Protein AF-A0A9P5XTU1-F1 (afdb_monomer)

Organism: NCBI:txid64659

Secondary structure (DSSP, 8-state):
-----S---S-TT-EEEEEEE-HHHHHHHHHHHSPPPTT---HHHHHHHHHHHHHHHHHHHHHHHHHH-TT--EEEEEE-SSSS-SEEEEEE----SS---S--THHHHHHHHHHHHTT--SPPEEEE--

Mean predicted aligned error: 9.1 Å

Solvent-accessible surface area (backbone atoms only — not comparable to full-atom values): 7841 Å² total; per-residue (Å²): 140,83,87,84,77,90,73,83,74,94,60,86,63,46,70,35,44,25,36,51,42,41,67,71,32,48,52,57,36,20,46,71,76,52,59,76,63,88,83,64,73,53,70,66,62,48,51,51,52,53,51,53,26,51,52,54,48,50,53,51,55,50,49,53,45,42,72,68,33,71,93,56,73,65,71,44,80,45,69,44,90,85,64,93,33,61,32,27,46,30,54,44,53,83,90,58,96,75,82,83,63,68,73,57,71,70,49,35,51,51,50,50,52,49,39,36,73,58,49,38,74,51,75,64,45,80,44,69,52,129

Radius of gyration: 15.74 Å; Cα contacts (8 Å, |Δi|>4): 153; chains: 1; bounding box: 44×23×43 Å

Sequence (130 aa):
MEITYRQASRTRGSLVYAFPLHEDSLARCGERLHPIPPDLTDPEDLQEARSFQAELIFDRVIDICHEIWPDRPDIQIGLDTNGKHHLLLALIASTKRNDRIIPQGKTLENLINAMVAEGFEQKPRWFTLA

Foldseek 3Di:
DDDDDPDPDDDPWQKFWWQFDAPVLLQLLLCVQPNDPPPPDDPVVVVVSSVVSNVVVVVVLVVQLCVLPVPDDPWDKDADPPDNGGIITTRDDDRDPPDDDDDDDPSQVSSQVVCVVSVSNGRIDIDIDD

Nearest PDB structures (foldseek):
  6rbg-assembly1_A  TM=2.793E-01  e=2.824E+00  Escherichia coli K-12
  3b8p-assembly6_E  TM=2.501E-01  e=2.354E+00  Salmonella enterica subsp. enterica serovar Typhimurium str. LT2
  4zm5-assembly1_B  TM=2.694E-01  e=2.824E+0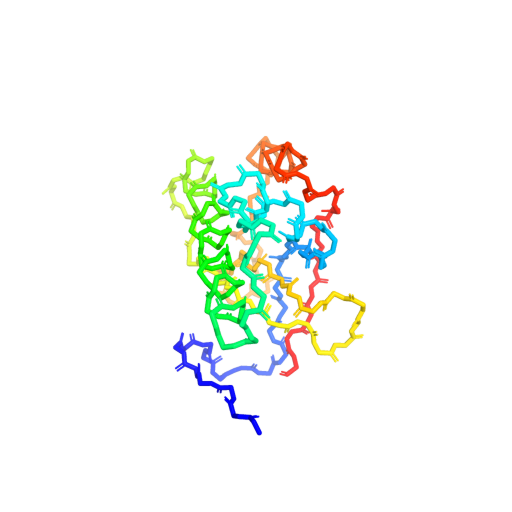0  Shigella flexneri
  5nbz-assembly1_L  TM=3.098E-01  e=9.520E+00  Staphylococcus aureus

pLDDT: mean 74.49, std 18.14, range [23.03, 95.56]

Structure (mmCIF, N/CA/C/O backbone):
data_AF-A0A9P5XTU1-F1
#
_entry.id   AF-A0A9P5XTU1-F1
#
loop_
_atom_site.group_PDB
_atom_site.id
_atom_site.type_symbol
_atom_site.label_atom_id
_atom_site.label_alt_id
_atom_site.label_comp_id
_atom_site.label_asym_id
_atom_site.label_entity_id
_atom_site.label_seq_id
_atom_site.pdbx_PDB_ins_code
_atom_site.Cartn_x
_atom_site.Cartn_y
_atom_site.Cartn_z
_atom_site.occupancy
_atom_site.B_iso_or_equiv
_atom_site.auth_seq_id
_atom_site.auth_comp_id
_atom_site.auth_asym_id
_atom_site.auth_atom_id
_atom_site.pdbx_PDB_model_num
ATOM 1 N N . MET A 1 1 ? -12.319 -5.058 -20.089 1.00 26.47 1 MET A N 1
ATOM 2 C CA . MET A 1 1 ? -11.287 -5.470 -19.122 1.00 26.47 1 MET A CA 1
ATOM 3 C C . MET A 1 1 ? -12.008 -5.744 -17.820 1.00 26.47 1 MET A C 1
ATOM 5 O O . MET A 1 1 ? -12.704 -4.866 -17.328 1.00 26.47 1 MET A O 1
ATOM 9 N N . GLU A 1 2 ? -11.997 -7.003 -17.408 1.00 23.03 2 GLU A N 1
ATOM 10 C CA . GLU A 1 2 ? -12.902 -7.605 -16.429 1.00 23.03 2 GLU A CA 1
ATOM 11 C C . GLU A 1 2 ? -12.156 -7.728 -15.093 1.00 23.03 2 GLU A C 1
ATOM 13 O O . GLU A 1 2 ? -11.038 -8.236 -15.064 1.00 23.03 2 GLU A O 1
ATOM 18 N N . ILE A 1 3 ? -12.725 -7.198 -14.007 1.00 28.23 3 ILE A N 1
ATOM 19 C CA . ILE A 1 3 ? -12.132 -7.273 -12.665 1.00 28.23 3 ILE A CA 1
ATOM 20 C C . ILE A 1 3 ? -12.582 -8.595 -12.037 1.00 28.23 3 ILE A C 1
ATOM 22 O O . ILE A 1 3 ? -13.760 -8.771 -11.721 1.00 28.23 3 ILE A O 1
ATOM 26 N N . THR A 1 4 ? -11.654 -9.535 -11.863 1.00 29.28 4 THR A N 1
ATOM 27 C CA . THR A 1 4 ? -11.958 -10.858 -11.307 1.00 29.28 4 THR A CA 1
ATOM 28 C C . THR A 1 4 ? -11.938 -10.816 -9.780 1.00 29.28 4 THR A C 1
ATOM 30 O O . THR A 1 4 ? -10.906 -10.598 -9.152 1.00 29.28 4 THR A O 1
ATOM 33 N N . TYR A 1 5 ? -13.103 -11.042 -9.174 1.00 36.56 5 TYR A N 1
ATOM 34 C CA . TYR A 1 5 ? -13.311 -11.052 -7.727 1.00 36.56 5 TYR A CA 1
ATOM 35 C C . TYR A 1 5 ? -12.737 -12.320 -7.071 1.00 36.56 5 TYR A C 1
ATOM 37 O O . TYR A 1 5 ? -13.194 -13.426 -7.360 1.00 36.56 5 TYR A O 1
ATOM 45 N N . ARG A 1 6 ? -11.890 -12.169 -6.046 1.00 35.47 6 ARG A N 1
ATOM 46 C CA . ARG A 1 6 ? -11.886 -13.091 -4.894 1.00 35.47 6 ARG A CA 1
ATOM 47 C C . ARG A 1 6 ? -12.564 -12.401 -3.702 1.00 35.47 6 ARG A C 1
ATOM 49 O O . ARG A 1 6 ? -11.931 -11.899 -2.791 1.00 35.47 6 ARG A O 1
ATOM 56 N N . GLN A 1 7 ? -13.897 -12.361 -3.806 1.00 36.78 7 GLN A N 1
ATOM 57 C CA . GLN A 1 7 ? -14.914 -12.068 -2.781 1.00 36.78 7 GLN A CA 1
ATOM 58 C C . GLN A 1 7 ? -14.802 -10.766 -1.956 1.00 36.78 7 GLN A C 1
ATOM 60 O O . GLN A 1 7 ? -14.737 -10.786 -0.731 1.00 36.78 7 GLN A O 1
ATOM 65 N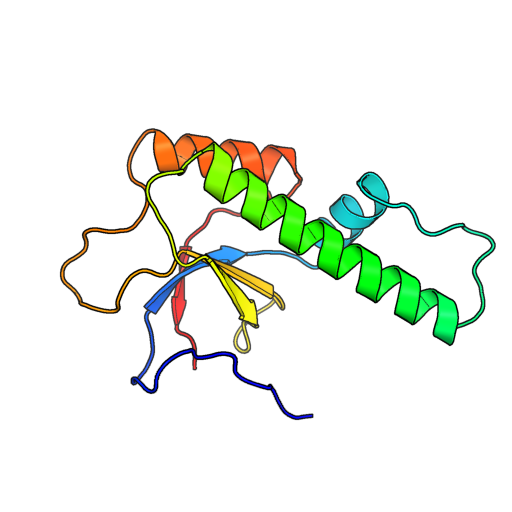 N . ALA A 1 8 ? -15.045 -9.628 -2.613 1.00 36.47 8 ALA A N 1
ATOM 66 C CA . ALA A 1 8 ? -15.864 -8.576 -2.005 1.00 36.47 8 ALA A CA 1
ATOM 67 C C . ALA A 1 8 ? -17.342 -8.984 -2.150 1.00 36.47 8 ALA A C 1
ATOM 69 O O . ALA A 1 8 ? -17.898 -9.014 -3.251 1.00 36.47 8 ALA A O 1
ATOM 70 N N . SER A 1 9 ? -17.964 -9.407 -1.051 1.00 37.19 9 SER A N 1
ATOM 71 C CA . SER A 1 9 ? -19.358 -9.841 -1.051 1.00 37.19 9 SER A CA 1
ATOM 72 C C . SER A 1 9 ? -20.299 -8.675 -1.378 1.00 37.19 9 SER A C 1
ATOM 74 O O . SER A 1 9 ? -20.145 -7.544 -0.920 1.00 37.19 9 SER A O 1
ATOM 76 N N . ARG A 1 10 ? -21.285 -8.990 -2.220 1.00 36.56 10 ARG A N 1
ATOM 77 C CA . ARG A 1 10 ? -22.387 -8.137 -2.675 1.00 36.56 10 ARG A CA 1
ATOM 78 C C . ARG A 1 10 ? -22.989 -7.306 -1.532 1.00 36.56 10 ARG A C 1
ATOM 80 O O . ARG A 1 10 ? -23.857 -7.798 -0.818 1.00 36.56 10 ARG A O 1
ATOM 87 N N . THR A 1 11 ? -22.626 -6.033 -1.413 1.00 36.75 11 THR A N 1
ATOM 88 C CA . THR A 1 11 ? -23.396 -5.074 -0.608 1.00 36.75 11 THR A CA 1
ATOM 89 C C . THR A 1 11 ? -23.234 -3.662 -1.157 1.00 36.75 11 THR A C 1
ATOM 91 O O . THR A 1 11 ? -22.140 -3.256 -1.527 1.00 36.75 11 THR A O 1
ATOM 94 N N . ARG A 1 12 ? -24.353 -2.930 -1.230 1.00 40.34 12 ARG A N 1
ATOM 95 C CA . ARG A 1 12 ? -24.437 -1.504 -1.580 1.00 40.34 12 ARG A CA 1
ATOM 96 C C . ARG A 1 12 ? -23.326 -0.700 -0.888 1.00 40.34 12 ARG A C 1
ATOM 98 O O . ARG A 1 12 ? -23.299 -0.701 0.337 1.00 40.34 12 ARG A O 1
ATOM 105 N N . GLY A 1 13 ? -22.494 -0.001 -1.667 1.00 52.62 13 GLY A N 1
ATOM 106 C CA . GLY A 1 13 ? -21.565 1.044 -1.216 1.00 52.62 13 GLY A CA 1
ATOM 107 C C . GLY A 1 13 ? -20.798 0.702 0.059 1.00 52.62 13 GLY A C 1
ATOM 108 O O . GLY A 1 13 ? -21.031 1.320 1.098 1.00 52.62 13 GLY A O 1
ATOM 109 N N . SER A 1 14 ? -19.915 -0.295 -0.001 1.00 58.88 14 SER A N 1
ATOM 110 C CA . SER A 1 14 ? -19.052 -0.638 1.131 1.00 58.88 14 SER A CA 1
ATOM 111 C C . SER A 1 14 ? -18.134 0.543 1.450 1.00 58.88 14 SER A C 1
ATOM 113 O O . SER A 1 14 ? -17.286 0.919 0.639 1.00 58.88 14 SER A O 1
ATOM 115 N N . LEU A 1 15 ? -18.317 1.135 2.633 1.00 62.53 15 LEU A N 1
ATOM 116 C CA . LEU A 1 15 ? -17.388 2.115 3.182 1.00 62.53 15 LEU A CA 1
ATOM 117 C C . LEU A 1 15 ? -16.184 1.359 3.754 1.00 62.53 15 LEU A C 1
ATOM 119 O O . LEU A 1 15 ? -16.345 0.526 4.647 1.00 62.53 15 LEU A O 1
ATOM 123 N N . VAL A 1 16 ? -14.992 1.637 3.238 1.00 70.62 16 VAL A N 1
ATOM 124 C CA . VAL A 1 16 ? -13.734 1.014 3.663 1.00 70.62 16 VAL A CA 1
ATOM 125 C C . VAL A 1 16 ? -12.772 2.079 4.170 1.00 70.62 16 VAL A C 1
ATOM 127 O O . VAL A 1 16 ? -12.782 3.215 3.696 1.00 70.62 16 VAL A O 1
ATOM 130 N N . TYR A 1 17 ? -11.948 1.725 5.150 1.00 76.88 17 TYR A N 1
ATOM 131 C CA . TYR A 1 17 ? -10.858 2.575 5.611 1.00 76.88 17 TYR A CA 1
ATOM 132 C C . TYR A 1 17 ? -9.572 2.117 4.932 1.00 76.88 17 TYR A C 1
ATOM 134 O O . TYR A 1 17 ? -9.204 0.948 5.049 1.00 76.88 17 TYR A O 1
ATOM 142 N N . ALA A 1 18 ? -8.928 3.003 4.175 1.00 79.69 18 ALA A N 1
ATOM 143 C CA . ALA A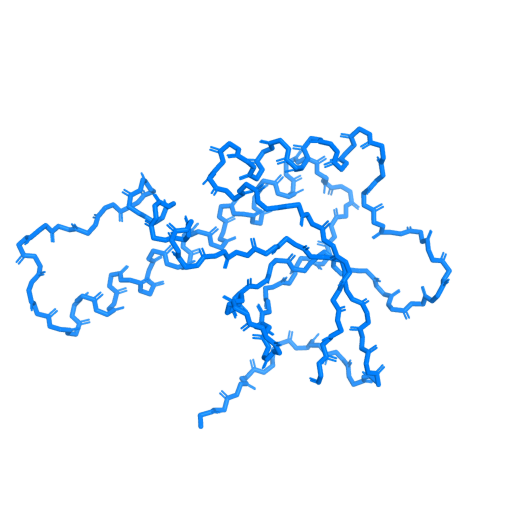 1 18 ? -7.839 2.599 3.295 1.00 79.69 18 ALA A CA 1
ATOM 144 C C . ALA A 1 18 ? -6.684 3.597 3.253 1.00 79.69 18 ALA A C 1
ATOM 146 O O . ALA A 1 18 ? -6.876 4.803 3.438 1.00 79.69 18 ALA A O 1
ATOM 147 N N . PHE A 1 19 ? -5.492 3.077 2.961 1.00 86.31 19 PHE A N 1
ATOM 148 C CA . PHE A 1 19 ? -4.310 3.863 2.623 1.00 86.31 19 PHE A CA 1
ATOM 149 C C . PHE A 1 19 ? -4.278 4.091 1.110 1.00 86.31 19 PHE A C 1
ATOM 151 O O . PHE A 1 19 ? -4.336 3.116 0.354 1.00 86.31 19 PHE A O 1
ATOM 158 N N . PRO A 1 20 ? -4.184 5.348 0.646 1.00 85.69 20 PRO A N 1
ATOM 159 C CA . PRO A 1 20 ? -3.996 5.610 -0.769 1.00 85.69 20 PRO A CA 1
ATOM 160 C C . PRO A 1 20 ? -2.578 5.224 -1.198 1.00 85.69 20 PRO A C 1
ATOM 162 O O . PRO A 1 20 ? -1.598 5.693 -0.614 1.00 85.69 20 PRO A O 1
ATOM 165 N N . LEU A 1 21 ? -2.471 4.409 -2.246 1.00 85.44 21 LEU A N 1
ATOM 166 C CA . LEU A 1 21 ? -1.199 4.001 -2.835 1.00 85.44 21 LEU A CA 1
ATOM 167 C C . LEU A 1 21 ? -1.016 4.754 -4.155 1.00 85.44 21 LEU A C 1
ATOM 169 O O . LEU A 1 21 ? -1.557 4.375 -5.193 1.00 85.44 21 LEU A O 1
ATOM 173 N N . HIS A 1 22 ? -0.306 5.882 -4.107 1.00 84.31 22 HIS A N 1
ATOM 174 C CA . HIS A 1 22 ? -0.009 6.645 -5.318 1.00 84.31 22 HIS A CA 1
ATOM 175 C C . HIS A 1 22 ? 0.965 5.916 -6.227 1.00 84.31 22 HIS A C 1
ATOM 177 O O . HIS A 1 22 ? 1.912 5.306 -5.744 1.00 84.31 22 HIS A O 1
ATOM 183 N N . GLU A 1 23 ? 0.784 6.091 -7.533 1.00 81.50 23 GLU A N 1
ATOM 184 C CA . GLU A 1 23 ? 1.654 5.521 -8.562 1.00 81.50 23 GLU A CA 1
ATOM 185 C C . GLU A 1 23 ? 3.130 5.883 -8.344 1.00 81.50 23 GLU A C 1
ATOM 187 O O . GLU A 1 23 ? 3.971 4.993 -8.323 1.00 81.50 23 GLU A O 1
ATOM 192 N N . ASP A 1 24 ? 3.443 7.145 -8.032 1.00 85.44 24 ASP A N 1
ATOM 193 C CA . ASP A 1 24 ? 4.824 7.557 -7.731 1.00 85.44 24 ASP A CA 1
ATOM 194 C C . ASP A 1 24 ? 5.404 6.846 -6.497 1.00 85.44 24 ASP A C 1
ATOM 196 O O . ASP A 1 24 ? 6.588 6.508 -6.460 1.00 85.44 24 ASP A O 1
ATOM 200 N N . SER A 1 25 ? 4.586 6.633 -5.461 1.00 86.75 25 SER A N 1
ATOM 201 C CA . SER A 1 25 ? 5.006 5.910 -4.255 1.00 86.75 25 SER A CA 1
ATOM 202 C C . SER A 1 25 ? 5.189 4.421 -4.540 1.00 86.75 25 SER A C 1
ATOM 204 O O . SER A 1 25 ? 6.142 3.831 -4.042 1.00 86.75 25 SER A O 1
ATOM 206 N N . LEU A 1 26 ? 4.319 3.831 -5.365 1.00 85.81 26 LEU A N 1
ATOM 207 C CA . LEU A 1 26 ? 4.439 2.450 -5.827 1.00 85.81 26 LEU A CA 1
ATOM 208 C C . LEU A 1 26 ? 5.716 2.265 -6.645 1.00 85.81 26 LEU A C 1
ATOM 210 O O . LEU A 1 26 ? 6.490 1.370 -6.336 1.00 85.81 26 LEU A O 1
ATOM 214 N N . ALA A 1 27 ? 5.992 3.153 -7.601 1.00 85.81 27 ALA A N 1
ATOM 215 C CA . ALA A 1 27 ? 7.208 3.111 -8.407 1.00 85.81 27 ALA A CA 1
ATOM 216 C C . ALA A 1 27 ? 8.466 3.201 -7.530 1.00 85.81 27 ALA A C 1
ATOM 218 O O . ALA A 1 27 ? 9.351 2.358 -7.624 1.00 85.81 27 ALA A O 1
ATOM 219 N N . ARG A 1 28 ? 8.527 4.169 -6.603 1.00 88.62 28 ARG A N 1
ATOM 220 C CA . ARG A 1 28 ? 9.664 4.288 -5.672 1.00 88.62 28 ARG A CA 1
ATOM 221 C C . ARG A 1 28 ? 9.817 3.070 -4.761 1.00 88.62 28 ARG A C 1
ATOM 223 O O . ARG A 1 28 ? 10.941 2.671 -4.466 1.00 88.62 28 ARG A O 1
ATOM 230 N N . CYS A 1 29 ? 8.708 2.507 -4.284 1.00 89.25 29 CYS A N 1
ATOM 231 C CA . CYS A 1 29 ? 8.737 1.320 -3.439 1.00 89.25 29 CYS A CA 1
ATOM 232 C C . CYS A 1 29 ? 9.221 0.094 -4.228 1.00 89.25 29 CYS A C 1
ATOM 234 O O . CYS A 1 29 ? 10.126 -0.596 -3.764 1.00 89.25 29 CYS A O 1
ATOM 236 N N . GLY A 1 30 ? 8.698 -0.109 -5.440 1.00 89.81 30 GLY A N 1
ATOM 237 C CA . GLY A 1 30 ? 9.099 -1.175 -6.358 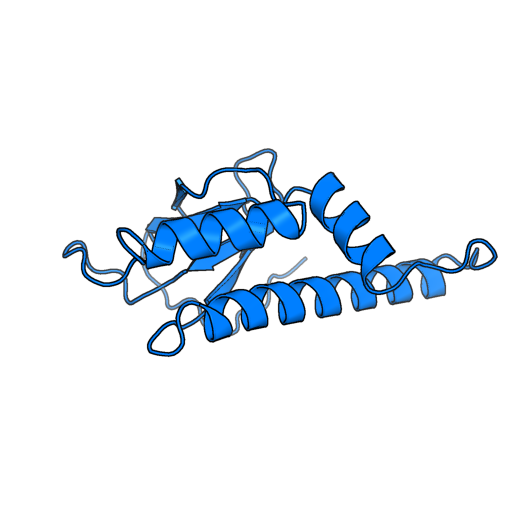1.00 89.81 30 GLY A CA 1
ATOM 238 C C . GLY A 1 30 ? 10.580 -1.115 -6.698 1.00 89.81 30 GLY A C 1
ATOM 239 O O . GLY A 1 30 ? 11.279 -2.103 -6.512 1.00 89.81 30 GLY A O 1
ATOM 240 N N . GLU A 1 31 ? 11.088 0.063 -7.062 1.00 89.94 31 GLU A N 1
ATOM 241 C CA . GLU A 1 31 ? 12.513 0.254 -7.358 1.00 89.94 31 GLU A CA 1
ATOM 242 C C . GLU A 1 31 ? 13.423 -0.049 -6.162 1.00 89.94 31 GLU A C 1
ATOM 244 O O . GLU A 1 31 ? 14.525 -0.564 -6.324 1.00 89.94 31 GLU A O 1
ATOM 249 N N . ARG A 1 32 ? 12.973 0.238 -4.936 1.00 91.44 32 ARG A N 1
ATOM 250 C CA . ARG A 1 32 ? 13.739 -0.092 -3.728 1.00 91.44 32 ARG A CA 1
ATOM 251 C C . ARG A 1 32 ? 13.708 -1.588 -3.409 1.00 91.44 32 ARG A C 1
ATOM 253 O O . ARG A 1 32 ? 14.716 -2.114 -2.943 1.00 91.44 32 ARG A O 1
ATOM 260 N N . LEU A 1 33 ? 12.562 -2.247 -3.585 1.00 89.12 33 LEU A N 1
ATOM 261 C CA . LEU A 1 33 ? 12.394 -3.671 -3.276 1.00 89.12 33 LEU A CA 1
ATOM 262 C C . LEU A 1 33 ? 13.052 -4.560 -4.335 1.00 89.12 33 LEU A C 1
ATOM 264 O O . LEU A 1 33 ? 13.697 -5.551 -3.997 1.00 89.12 33 LEU A O 1
ATOM 268 N N . HIS A 1 34 ? 12.885 -4.207 -5.606 1.00 90.88 34 HIS A N 1
ATOM 269 C CA . HIS A 1 34 ? 13.375 -4.971 -6.740 1.00 90.88 34 HIS A CA 1
ATOM 270 C C . HIS A 1 34 ? 13.583 -4.055 -7.959 1.00 90.88 34 HIS A C 1
ATOM 272 O O . HIS A 1 34 ? 12.685 -3.953 -8.792 1.00 90.88 34 HIS A O 1
ATOM 278 N N . PRO A 1 35 ? 14.727 -3.358 -8.073 1.00 91.50 35 PRO A N 1
ATOM 279 C CA . PRO A 1 35 ? 14.973 -2.422 -9.170 1.00 91.50 35 PRO A CA 1
ATOM 280 C C . PRO A 1 35 ? 14.956 -3.128 -10.527 1.00 91.50 35 PRO A C 1
ATOM 282 O O . PRO A 1 35 ? 15.540 -4.204 -10.675 1.00 91.50 35 PRO A O 1
ATOM 285 N N . ILE A 1 36 ? 14.320 -2.509 -11.524 1.00 89.69 36 ILE A N 1
ATOM 286 C CA . ILE A 1 36 ? 14.325 -3.042 -12.891 1.00 89.69 36 ILE A CA 1
ATOM 287 C C . ILE A 1 36 ? 15.695 -2.748 -13.521 1.00 89.69 36 ILE A C 1
ATOM 289 O O . ILE A 1 36 ? 16.136 -1.594 -13.504 1.00 89.69 36 ILE A O 1
ATOM 293 N N . PRO A 1 37 ? 16.385 -3.754 -14.091 1.00 90.00 37 PRO A N 1
ATOM 294 C CA . PRO A 1 37 ? 17.656 -3.532 -14.766 1.00 90.00 37 PRO A CA 1
ATOM 295 C C . PRO A 1 37 ? 17.522 -2.485 -15.885 1.00 90.00 37 PRO A C 1
ATOM 297 O O . PRO A 1 37 ? 16.596 -2.566 -16.694 1.00 90.00 37 PRO A O 1
ATOM 300 N N . PRO A 1 38 ? 18.430 -1.497 -15.970 1.00 87.62 38 PRO A N 1
ATOM 301 C CA . PRO A 1 38 ? 18.321 -0.403 -16.939 1.00 87.62 38 PRO A CA 1
ATOM 302 C C . PRO A 1 38 ? 18.529 -0.852 -18.394 1.00 87.62 38 PRO A C 1
ATOM 304 O O . PRO A 1 38 ? 18.219 -0.106 -19.320 1.00 87.62 38 PRO A O 1
ATOM 307 N N . ASP A 1 39 ? 19.089 -2.042 -18.599 1.00 92.69 39 ASP A N 1
ATOM 308 C CA . ASP A 1 39 ? 19.291 -2.699 -19.888 1.00 92.69 39 ASP A CA 1
ATOM 309 C C . ASP A 1 39 ? 18.082 -3.534 -20.341 1.00 92.69 39 ASP A C 1
ATOM 311 O O . ASP A 1 39 ? 18.027 -3.943 -21.506 1.00 92.69 39 ASP A O 1
ATOM 315 N N . LEU A 1 40 ? 17.084 -3.727 -19.471 1.00 89.75 40 LEU A N 1
ATOM 316 C CA . LEU A 1 40 ? 15.816 -4.345 -19.835 1.00 89.75 40 LEU A CA 1
ATOM 317 C C . LEU A 1 40 ? 15.018 -3.369 -20.706 1.00 89.75 40 LEU A C 1
ATOM 319 O O . LEU A 1 40 ? 14.484 -2.367 -20.238 1.00 89.75 40 LEU A O 1
ATOM 323 N N . THR A 1 41 ? 14.993 -3.634 -22.007 1.00 90.19 41 THR A N 1
ATOM 324 C CA . THR A 1 41 ? 14.365 -2.755 -23.008 1.00 90.19 41 THR A CA 1
ATOM 325 C C . THR A 1 41 ? 13.238 -3.434 -23.769 1.00 90.19 41 THR A C 1
ATOM 327 O O . THR A 1 41 ? 12.462 -2.745 -24.436 1.00 90.19 41 THR A O 1
ATOM 330 N N . ASP A 1 42 ? 13.129 -4.759 -23.653 1.00 95.56 42 ASP A N 1
ATOM 331 C CA . ASP A 1 42 ? 12.022 -5.501 -24.230 1.00 95.56 42 ASP A CA 1
ATOM 332 C C . ASP A 1 42 ? 10.706 -5.114 -23.524 1.00 95.56 42 ASP A C 1
ATOM 334 O O . ASP A 1 42 ? 10.639 -5.137 -22.291 1.00 95.56 42 ASP A O 1
ATOM 338 N N . PRO A 1 43 ? 9.661 -4.702 -24.266 1.00 91.69 43 PRO A N 1
ATOM 339 C CA . PRO A 1 43 ? 8.405 -4.264 -23.666 1.00 91.69 43 PRO A CA 1
ATOM 340 C C . PRO A 1 43 ? 7.663 -5.345 -22.872 1.00 91.69 43 PRO A C 1
ATOM 342 O O . PRO A 1 43 ? 6.959 -5.000 -21.921 1.00 91.69 43 PRO A O 1
ATOM 345 N N . GLU A 1 44 ? 7.771 -6.615 -23.269 1.00 93.00 44 GLU A N 1
ATOM 346 C CA . GLU A 1 44 ? 7.099 -7.735 -22.608 1.00 93.00 44 GLU A CA 1
ATOM 347 C C . GLU A 1 44 ? 7.801 -8.044 -21.282 1.00 93.00 44 GLU A C 1
ATOM 349 O O . GLU A 1 44 ? 7.149 -8.037 -20.234 1.00 93.00 44 GLU A O 1
ATOM 354 N N . ASP A 1 45 ? 9.134 -8.128 -21.302 1.00 91.25 45 ASP A N 1
ATOM 355 C CA . ASP A 1 45 ? 9.938 -8.323 -20.091 1.00 91.25 45 ASP A CA 1
ATOM 356 C C . ASP A 1 45 ? 9.792 -7.144 -19.109 1.00 91.25 45 ASP A C 1
ATOM 358 O O . ASP A 1 45 ? 9.699 -7.327 -17.893 1.00 91.25 45 ASP A O 1
ATOM 362 N N . LEU A 1 46 ? 9.727 -5.906 -19.615 1.00 88.44 46 LEU A N 1
ATOM 363 C CA . LEU A 1 46 ? 9.482 -4.715 -18.793 1.00 88.44 46 LEU A CA 1
ATOM 364 C C . LEU A 1 46 ? 8.112 -4.757 -18.110 1.00 88.44 46 LEU A C 1
ATOM 366 O O . LEU A 1 46 ? 7.973 -4.333 -16.958 1.00 88.44 46 LEU A O 1
ATOM 370 N N . GLN A 1 47 ? 7.087 -5.229 -18.818 1.00 87.62 47 GLN A N 1
ATOM 371 C CA . GLN A 1 47 ? 5.750 -5.365 -18.258 1.00 87.62 47 GLN A CA 1
ATOM 372 C C . GLN A 1 47 ? 5.702 -6.479 -17.206 1.00 87.62 47 GLN A C 1
ATOM 374 O O . GLN A 1 47 ? 5.060 -6.300 -16.165 1.00 87.62 47 GLN A O 1
ATOM 379 N N . GLU A 1 48 ? 6.393 -7.594 -17.438 1.00 88.62 48 GLU A N 1
ATOM 380 C CA . GLU A 1 48 ? 6.533 -8.677 -16.464 1.00 88.62 48 GLU A CA 1
ATOM 381 C C . GLU A 1 48 ? 7.249 -8.189 -15.198 1.00 88.62 48 GLU A C 1
ATOM 383 O O . GLU A 1 48 ? 6.709 -8.322 -14.099 1.00 88.62 48 GLU A O 1
ATOM 388 N N . ALA A 1 49 ? 8.389 -7.507 -15.341 1.00 88.06 49 ALA A N 1
ATOM 389 C CA . ALA A 1 49 ? 9.154 -6.966 -14.218 1.00 88.06 49 ALA A CA 1
ATOM 390 C C . ALA A 1 49 ? 8.339 -5.974 -13.368 1.00 88.06 49 ALA A C 1
ATOM 392 O O . ALA A 1 49 ? 8.365 -6.031 -12.137 1.00 88.06 49 ALA A O 1
ATOM 393 N N . ARG A 1 50 ? 7.552 -5.096 -14.006 1.00 85.19 50 ARG A N 1
ATOM 394 C CA . ARG A 1 50 ? 6.632 -4.181 -13.303 1.00 85.19 50 ARG A CA 1
ATOM 395 C C . ARG A 1 50 ? 5.508 -4.915 -12.580 1.00 85.19 50 ARG A C 1
ATOM 397 O O . ARG A 1 50 ? 5.107 -4.500 -11.494 1.00 85.19 50 ARG A O 1
ATOM 404 N N . SER A 1 51 ? 4.993 -5.987 -13.176 1.00 83.94 51 SER A N 1
ATOM 405 C CA . SER A 1 51 ? 3.945 -6.807 -12.560 1.00 83.94 51 SER A CA 1
ATOM 406 C C . SER A 1 51 ? 4.488 -7.523 -11.322 1.00 83.94 51 SER A C 1
ATOM 408 O O . SER A 1 51 ? 3.862 -7.479 -10.267 1.00 83.94 51 SER A O 1
ATOM 410 N N . PHE A 1 52 ? 5.702 -8.067 -11.413 1.00 86.88 52 PHE A N 1
ATOM 411 C CA . PHE A 1 52 ? 6.404 -8.674 -10.287 1.00 86.88 52 PHE A CA 1
ATOM 412 C C . PHE A 1 52 ? 6.706 -7.666 -9.165 1.00 86.88 52 PHE A 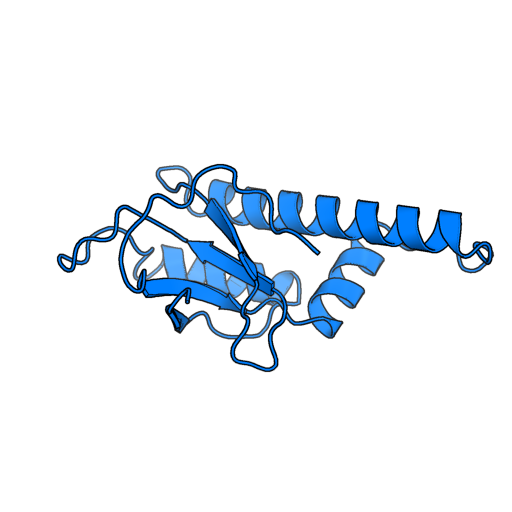C 1
ATOM 414 O O . PHE A 1 52 ? 6.448 -7.946 -7.995 1.00 86.88 52 PHE A O 1
ATOM 421 N N . GLN A 1 53 ? 7.176 -6.456 -9.497 1.00 88.06 53 GLN A N 1
ATOM 422 C CA . GLN A 1 53 ? 7.331 -5.380 -8.509 1.00 88.06 53 GLN A CA 1
ATOM 423 C C . GLN A 1 53 ? 6.009 -5.070 -7.793 1.00 88.06 53 GLN A C 1
ATOM 425 O O . GLN A 1 53 ? 6.005 -4.891 -6.577 1.00 88.06 53 GLN A O 1
ATOM 430 N N . ALA A 1 54 ? 4.891 -5.003 -8.524 1.00 83.94 54 ALA A N 1
ATOM 431 C CA . ALA A 1 54 ? 3.584 -4.739 -7.928 1.00 83.94 54 ALA A CA 1
ATOM 432 C C . ALA A 1 54 ? 3.193 -5.817 -6.904 1.00 83.94 54 ALA A C 1
ATOM 434 O O . ALA A 1 54 ? 2.758 -5.469 -5.806 1.00 83.94 54 ALA A O 1
ATOM 435 N N . GLU A 1 55 ? 3.409 -7.096 -7.220 1.00 85.56 55 GLU A N 1
ATOM 436 C CA . GLU A 1 55 ? 3.186 -8.209 -6.286 1.00 85.56 55 GLU A CA 1
ATOM 437 C C . GLU A 1 55 ? 4.051 -8.079 -5.026 1.00 85.56 55 GLU A C 1
ATOM 439 O O . GLU A 1 55 ? 3.524 -8.119 -3.916 1.00 85.56 55 GLU A O 1
ATOM 444 N N . LEU A 1 56 ? 5.351 -7.804 -5.177 1.00 88.06 56 LEU A N 1
ATOM 445 C CA . LEU A 1 56 ? 6.256 -7.614 -4.037 1.00 88.06 56 LEU A CA 1
ATOM 446 C C . LEU A 1 56 ? 5.848 -6.443 -3.138 1.00 88.06 56 LEU A C 1
ATOM 448 O O . LEU A 1 56 ? 5.951 -6.529 -1.913 1.00 88.06 56 LEU A O 1
ATOM 452 N N . ILE A 1 57 ? 5.395 -5.335 -3.729 1.00 89.31 57 ILE A N 1
ATOM 453 C CA . ILE A 1 57 ? 4.897 -4.189 -2.961 1.00 89.31 57 ILE A CA 1
ATOM 454 C C . ILE A 1 57 ? 3.653 -4.595 -2.169 1.00 89.31 57 ILE A C 1
ATOM 456 O O . ILE A 1 57 ? 3.520 -4.226 -1.001 1.00 89.31 57 ILE A O 1
ATOM 460 N N . PHE A 1 58 ? 2.738 -5.338 -2.790 1.00 85.06 58 PHE A N 1
ATOM 461 C CA . PHE A 1 58 ? 1.511 -5.795 -2.147 1.00 85.06 58 PHE A CA 1
ATOM 462 C C . PHE A 1 58 ? 1.793 -6.731 -0.977 1.00 85.06 58 PHE A C 1
ATOM 464 O O . PHE A 1 58 ? 1.281 -6.481 0.117 1.00 85.06 58 PHE A O 1
ATOM 471 N N . ASP A 1 59 ? 2.661 -7.720 -1.169 1.00 87.31 59 ASP A N 1
ATOM 472 C CA . ASP A 1 59 ? 3.093 -8.625 -0.106 1.00 87.31 59 ASP A CA 1
ATOM 473 C C . ASP A 1 59 ? 3.750 -7.847 1.037 1.00 87.31 59 ASP A C 1
ATOM 475 O O . ASP A 1 59 ? 3.356 -7.988 2.194 1.00 87.31 59 ASP A O 1
ATOM 479 N N . ARG A 1 60 ? 4.658 -6.913 0.720 1.00 89.38 60 ARG A N 1
ATOM 480 C CA . ARG A 1 60 ? 5.328 -6.086 1.733 1.00 89.38 60 ARG A CA 1
ATOM 481 C C . ARG A 1 60 ? 4.344 -5.262 2.563 1.00 89.38 60 ARG A C 1
ATOM 483 O O . ARG A 1 60 ? 4.496 -5.143 3.778 1.00 89.38 60 ARG A O 1
ATOM 490 N N . VAL A 1 61 ? 3.352 -4.660 1.917 1.00 86.75 61 VAL A N 1
ATOM 491 C CA . VAL A 1 61 ? 2.338 -3.842 2.591 1.00 86.75 61 VAL A CA 1
ATOM 492 C C . VAL A 1 61 ? 1.425 -4.704 3.472 1.00 86.75 61 VAL A C 1
ATOM 494 O O . VAL A 1 61 ? 1.061 -4.284 4.575 1.00 86.75 61 VAL A O 1
ATOM 497 N N . ILE A 1 62 ? 1.080 -5.911 3.017 1.00 84.81 62 ILE A N 1
ATOM 498 C CA . ILE A 1 62 ? 0.327 -6.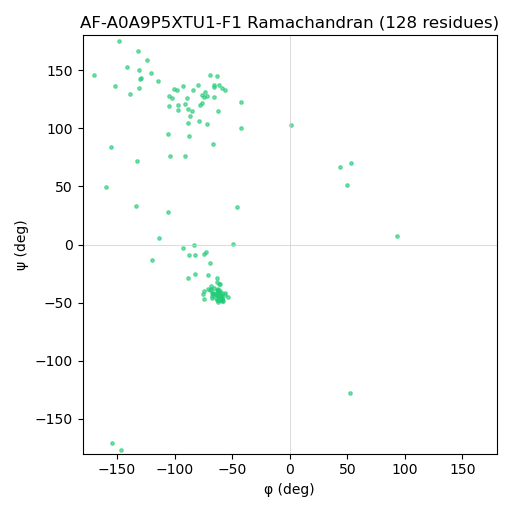897 3.800 1.00 84.81 62 ILE A CA 1
ATOM 499 C C . ILE A 1 62 ? 1.138 -7.340 5.025 1.00 84.81 62 ILE A C 1
ATOM 501 O O . ILE A 1 62 ? 0.605 -7.330 6.136 1.00 84.81 62 ILE A O 1
ATOM 505 N N . ASP A 1 63 ? 2.424 -7.644 4.853 1.00 88.06 63 ASP A N 1
ATOM 506 C CA . ASP A 1 63 ? 3.324 -8.046 5.936 1.00 88.06 63 ASP A CA 1
ATOM 507 C C . ASP A 1 63 ? 3.418 -6.977 7.024 1.00 88.06 63 ASP A C 1
ATOM 509 O O . ASP A 1 63 ? 3.224 -7.277 8.198 1.00 88.06 63 ASP A O 1
ATOM 513 N N . ILE A 1 64 ? 3.606 -5.708 6.649 1.00 89.25 64 ILE A N 1
ATOM 514 C CA . ILE A 1 64 ? 3.620 -4.583 7.601 1.00 89.25 64 ILE A CA 1
ATOM 515 C C . ILE A 1 64 ? 2.326 -4.524 8.410 1.00 89.25 64 ILE A C 1
ATO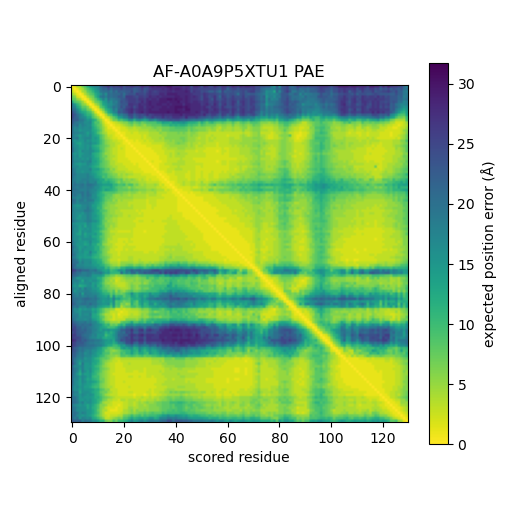M 517 O O . ILE A 1 64 ? 2.340 -4.277 9.621 1.00 89.25 64 ILE A O 1
ATOM 521 N N . CYS A 1 65 ? 1.191 -4.743 7.747 1.00 84.00 65 CYS A N 1
ATOM 522 C CA . CYS A 1 65 ? -0.092 -4.746 8.426 1.00 84.00 65 CYS A CA 1
ATOM 523 C C . CYS A 1 65 ? -0.197 -5.904 9.423 1.00 84.00 65 CYS A C 1
ATOM 525 O O . CYS A 1 65 ? -0.646 -5.675 10.545 1.00 84.00 65 CYS A O 1
ATOM 527 N N . HIS A 1 66 ? 0.261 -7.106 9.063 1.00 84.38 66 HIS A N 1
ATOM 528 C CA . HIS A 1 66 ? 0.286 -8.260 9.965 1.00 84.38 66 HIS A CA 1
ATOM 529 C C . HIS A 1 66 ? 1.296 -8.112 11.113 1.00 84.38 66 HIS A C 1
ATOM 531 O O . HIS A 1 66 ? 1.005 -8.525 12.233 1.00 84.38 66 HIS A O 1
ATOM 537 N N . GLU A 1 67 ? 2.455 -7.495 10.881 1.00 89.81 67 GLU A N 1
ATOM 538 C CA . GLU A 1 67 ? 3.465 -7.238 11.917 1.00 89.81 67 GLU A CA 1
ATOM 539 C C . GLU A 1 67 ? 2.934 -6.285 12.999 1.00 89.81 67 GLU A C 1
ATOM 541 O O . GLU A 1 67 ? 3.145 -6.495 14.195 1.00 89.81 67 GLU A O 1
ATOM 546 N N . ILE A 1 68 ? 2.236 -5.225 12.586 1.00 87.62 68 ILE A N 1
ATOM 547 C CA . ILE A 1 68 ? 1.765 -4.164 13.488 1.00 87.62 68 ILE A CA 1
ATOM 548 C C . ILE A 1 68 ? 0.397 -4.495 14.082 1.00 87.62 68 ILE A C 1
ATOM 550 O O . ILE A 1 68 ? 0.070 -4.063 15.194 1.00 87.62 68 ILE A O 1
ATOM 554 N N . TRP A 1 69 ? -0.410 -5.255 13.349 1.00 81.94 69 TRP A N 1
ATOM 555 C CA . TRP A 1 69 ? -1.751 -5.645 13.742 1.00 81.94 69 TRP A CA 1
ATOM 556 C C . TRP A 1 69 ? -1.960 -7.155 13.516 1.00 81.94 69 TRP A C 1
ATOM 558 O O . TRP A 1 69 ? -2.689 -7.567 12.622 1.00 81.94 69 TRP A O 1
ATOM 568 N N . PRO A 1 70 ? -1.333 -8.013 14.339 1.00 76.69 70 PRO A N 1
ATOM 569 C CA . PRO A 1 70 ? -1.354 -9.465 14.131 1.00 76.69 70 PRO A CA 1
ATOM 570 C C . PRO A 1 70 ? -2.722 -10.100 14.410 1.00 76.69 70 PRO A C 1
ATOM 572 O O . PRO A 1 70 ? -3.058 -11.138 13.846 1.00 76.69 70 PRO A O 1
ATOM 575 N N . ASP A 1 71 ? -3.531 -9.474 15.271 1.00 71.50 71 ASP A N 1
ATOM 576 C CA . ASP A 1 71 ? -4.802 -10.043 15.730 1.00 71.50 71 ASP A CA 1
ATOM 577 C C . ASP A 1 71 ? -5.974 -9.819 14.746 1.00 71.50 71 ASP A C 1
ATOM 579 O O . ASP A 1 71 ? -7.054 -10.374 14.969 1.00 71.50 71 ASP A O 1
ATOM 583 N N . ARG A 1 72 ? -5.797 -8.992 13.693 1.00 69.94 72 ARG A N 1
ATOM 584 C CA . ARG A 1 72 ? -6.753 -8.646 12.603 1.00 69.94 72 ARG A CA 1
ATOM 585 C C . ARG A 1 72 ? -6.020 -7.861 11.490 1.00 69.94 72 ARG A C 1
ATOM 587 O O . ARG A 1 72 ? -5.262 -6.999 11.912 1.00 69.94 72 ARG A O 1
ATOM 594 N N . PRO A 1 73 ? -6.298 -7.949 10.159 1.00 63.53 73 PRO A N 1
ATOM 595 C CA . PRO A 1 73 ? -7.600 -8.205 9.504 1.00 63.53 73 PRO A CA 1
ATOM 596 C C . PRO A 1 73 ? -7.570 -9.025 8.177 1.00 63.53 73 PRO A C 1
ATOM 598 O O . PRO A 1 73 ? -6.523 -9.423 7.680 1.00 63.53 73 PRO A O 1
ATOM 601 N N . ASP A 1 74 ? -8.747 -9.190 7.554 1.00 68.69 74 ASP A N 1
ATOM 602 C CA . ASP A 1 74 ? -8.894 -9.478 6.119 1.00 68.69 74 ASP A CA 1
ATOM 603 C C . ASP A 1 74 ? -8.407 -8.257 5.303 1.00 68.69 74 ASP A C 1
ATOM 605 O O . ASP A 1 74 ? -9.178 -7.344 4.987 1.00 68.69 74 ASP A O 1
ATOM 609 N N . ILE A 1 75 ? -7.105 -8.191 5.017 1.00 71.69 75 ILE A N 1
ATOM 610 C CA . ILE A 1 75 ? -6.508 -7.122 4.201 1.00 71.69 75 ILE A CA 1
ATOM 611 C C . ILE A 1 75 ? -6.897 -7.347 2.745 1.00 71.69 75 ILE A C 1
ATOM 613 O O . ILE A 1 75 ? -6.748 -8.446 2.212 1.00 71.69 75 ILE A O 1
ATOM 617 N N . GLN A 1 76 ? -7.386 -6.298 2.090 1.00 73.12 76 GLN A N 1
ATOM 618 C CA . GLN A 1 76 ? -7.711 -6.350 0.671 1.00 73.12 76 GLN A CA 1
ATOM 619 C C . GLN A 1 76 ? -7.062 -5.191 -0.065 1.00 73.12 76 GLN A C 1
ATOM 621 O O . GLN A 1 76 ? -6.996 -4.069 0.435 1.00 73.12 76 GLN A O 1
ATOM 626 N N . ILE A 1 77 ? -6.618 -5.461 -1.285 1.00 71.56 77 ILE A N 1
ATOM 627 C CA . ILE A 1 77 ? -6.116 -4.440 -2.196 1.00 71.56 77 ILE A CA 1
ATOM 628 C C . ILE A 1 77 ? -7.197 -4.204 -3.240 1.00 71.56 77 ILE A C 1
ATOM 630 O O . ILE A 1 77 ? -7.733 -5.145 -3.825 1.00 71.56 77 ILE A O 1
ATOM 634 N N . GLY A 1 78 ? -7.563 -2.940 -3.414 1.00 72.62 78 GLY A N 1
ATOM 635 C CA . GLY A 1 78 ? -8.637 -2.522 -4.302 1.00 72.62 78 GLY A CA 1
ATOM 636 C C . GLY A 1 78 ? -8.215 -1.369 -5.199 1.00 72.62 78 GLY A C 1
ATOM 637 O O . GLY A 1 78 ? -7.204 -0.709 -4.965 1.00 72.62 78 GLY A O 1
ATOM 638 N N . LEU A 1 79 ? -9.026 -1.119 -6.222 1.00 67.56 79 LEU A N 1
ATOM 639 C CA . LEU A 1 79 ? -8.868 0.019 -7.120 1.00 67.56 79 LEU A CA 1
ATOM 640 C C . LEU A 1 79 ? -9.848 1.122 -6.713 1.00 67.56 79 LEU A C 1
ATOM 642 O O . LEU A 1 79 ? -11.029 0.848 -6.491 1.00 67.56 79 LEU A O 1
ATOM 646 N N . ASP A 1 80 ? -9.370 2.364 -6.634 1.00 68.12 80 ASP A N 1
ATOM 647 C CA . ASP A 1 80 ? -10.248 3.535 -6.563 1.00 68.12 80 ASP A CA 1
ATOM 648 C C . ASP A 1 80 ? -10.567 3.993 -7.988 1.00 68.12 80 ASP A C 1
ATOM 650 O O . ASP A 1 80 ? -9.690 4.357 -8.769 1.00 68.12 80 ASP A O 1
ATOM 654 N N . THR A 1 81 ? -11.847 3.932 -8.348 1.00 59.38 81 THR A N 1
ATOM 655 C CA . THR A 1 81 ? -12.335 4.318 -9.676 1.00 59.38 81 THR A CA 1
ATOM 656 C C . THR A 1 81 ? -12.781 5.780 -9.744 1.00 59.38 81 THR A C 1
ATOM 658 O O . THR A 1 81 ? -13.175 6.240 -10.813 1.00 59.38 81 THR A O 1
ATOM 661 N N . ASN A 1 82 ? -12.751 6.514 -8.625 1.00 55.47 82 ASN A N 1
ATOM 662 C CA . ASN A 1 82 ? -13.353 7.843 -8.478 1.00 55.47 82 ASN A CA 1
ATOM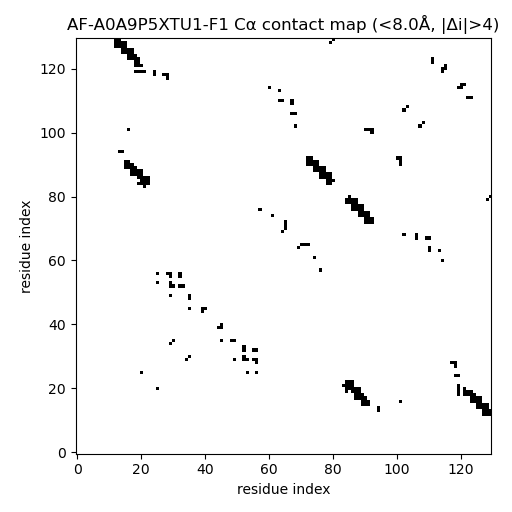 663 C C . ASN A 1 82 ? -12.330 8.978 -8.270 1.00 55.47 82 ASN A C 1
ATOM 665 O O . ASN A 1 82 ? -12.734 10.118 -8.026 1.00 55.47 82 ASN A O 1
ATOM 669 N N . GLY A 1 83 ? -11.020 8.720 -8.357 1.00 56.00 83 GLY A N 1
ATOM 670 C CA . GLY A 1 83 ? -10.003 9.714 -8.006 1.00 56.00 83 GLY A CA 1
ATOM 671 C C . GLY A 1 83 ? -8.640 9.550 -8.680 1.00 56.00 83 GLY A C 1
ATOM 672 O O . GLY A 1 83 ? -8.457 8.765 -9.600 1.00 56.00 83 GLY A O 1
ATOM 673 N N . LYS A 1 84 ? -7.669 10.341 -8.197 1.00 58.28 84 LYS A N 1
ATOM 674 C CA . LYS A 1 84 ? -6.250 10.323 -8.617 1.00 58.28 84 LYS A CA 1
ATOM 675 C C . LYS A 1 84 ? -5.464 9.117 -8.084 1.00 58.28 84 LYS A C 1
ATOM 677 O O . LYS A 1 84 ? -4.291 8.963 -8.406 1.00 58.28 84 LYS A O 1
ATOM 682 N N . HIS A 1 85 ? -6.070 8.331 -7.201 1.00 62.44 85 HIS A N 1
ATOM 683 C CA . HIS A 1 85 ? -5.456 7.153 -6.611 1.00 62.44 85 HIS A CA 1
ATOM 684 C C . HIS A 1 85 ? -5.949 5.966 -7.419 1.00 62.44 85 HIS A C 1
ATOM 686 O O . HIS A 1 85 ? -7.145 5.720 -7.443 1.00 62.44 85 HIS A O 1
ATOM 692 N N . HIS A 1 86 ? -5.063 5.256 -8.106 1.00 70.50 86 HIS A N 1
ATOM 693 C CA . HIS A 1 86 ? -5.487 4.065 -8.838 1.00 70.50 86 HIS A CA 1
ATOM 694 C C . HIS A 1 86 ? -5.585 2.845 -7.920 1.00 70.50 86 HIS A C 1
ATOM 696 O O . HIS A 1 86 ? -6.386 1.959 -8.187 1.00 70.50 86 HIS A O 1
ATOM 702 N N . LEU A 1 87 ? -4.844 2.826 -6.805 1.00 77.44 87 LEU A N 1
ATOM 703 C CA . LEU A 1 87 ? -4.767 1.699 -5.879 1.00 77.44 87 LEU A CA 1
ATOM 704 C C . LEU A 1 87 ? -4.985 2.133 -4.425 1.00 77.44 87 LEU A C 1
ATOM 706 O O . LEU A 1 87 ? -4.519 3.189 -3.985 1.00 77.44 87 LEU A O 1
ATOM 710 N N . LEU A 1 88 ? -5.679 1.282 -3.675 1.00 78.56 88 LEU A N 1
ATOM 711 C CA . LEU A 1 88 ? -5.966 1.430 -2.255 1.00 78.56 88 LEU A CA 1
ATOM 712 C C . LEU A 1 88 ? -5.622 0.137 -1.511 1.00 78.56 88 LEU A C 1
ATOM 714 O O . LEU A 1 88 ? -6.053 -0.946 -1.909 1.00 78.56 88 LEU A O 1
ATOM 718 N N . LEU A 1 89 ? -4.942 0.263 -0.373 1.00 80.38 89 LEU A N 1
ATOM 719 C CA . LEU A 1 89 ? -4.881 -0.800 0.629 1.00 80.38 89 LEU A CA 1
ATOM 720 C C . LEU A 1 89 ? -6.061 -0.640 1.586 1.00 80.38 89 LEU A C 1
ATOM 722 O O . LEU A 1 89 ? -6.047 0.252 2.437 1.00 80.38 89 LEU A O 1
ATOM 726 N N . ALA A 1 90 ? -7.076 -1.487 1.458 1.00 76.19 90 ALA A N 1
ATOM 727 C CA . ALA A 1 90 ? -8.260 -1.466 2.298 1.00 76.19 90 ALA A CA 1
ATOM 728 C C . ALA A 1 90 ? -8.084 -2.374 3.523 1.00 76.19 90 ALA A C 1
ATOM 730 O O . ALA A 1 90 ? -7.925 -3.592 3.416 1.00 76.19 90 ALA A O 1
ATOM 731 N N . LEU A 1 91 ? -8.191 -1.773 4.707 1.00 74.31 91 LEU A N 1
ATOM 732 C CA . LEU A 1 91 ? -8.333 -2.506 5.958 1.00 74.31 91 LEU A CA 1
ATOM 733 C C . LEU A 1 91 ? -9.823 -2.757 6.171 1.00 74.31 91 LEU A C 1
ATOM 735 O O . LEU A 1 91 ? -10.553 -1.894 6.669 1.00 74.31 91 LEU A O 1
ATOM 739 N N . ILE A 1 92 ? -10.296 -3.917 5.716 1.00 63.44 92 ILE A N 1
ATOM 740 C CA . ILE A 1 92 ? -11.712 -4.258 5.775 1.00 63.44 92 ILE A CA 1
ATOM 741 C C . ILE A 1 92 ? -11.961 -5.122 6.992 1.00 63.44 92 ILE A C 1
ATOM 743 O O . ILE A 1 92 ? -11.307 -6.129 7.242 1.00 63.44 92 ILE A O 1
ATOM 747 N N . ALA A 1 93 ? -13.005 -4.762 7.717 1.00 54.50 93 ALA A N 1
ATOM 748 C CA . ALA A 1 93 ? -13.639 -5.705 8.593 1.00 54.50 93 ALA A CA 1
ATOM 749 C C . ALA A 1 93 ? -15.148 -5.529 8.497 1.00 54.50 93 ALA A C 1
ATOM 751 O O . ALA A 1 93 ? -15.646 -4.410 8.581 1.00 54.50 93 ALA A O 1
ATOM 752 N N . SER A 1 94 ? -15.848 -6.643 8.277 1.00 48.22 94 SER A N 1
ATOM 753 C CA . SER A 1 94 ? -17.307 -6.793 8.203 1.00 48.22 94 SER A CA 1
ATOM 754 C C . SER A 1 94 ? -18.124 -5.494 8.373 1.00 48.22 94 SER A C 1
ATOM 756 O O . SER A 1 94 ? -18.367 -5.033 9.488 1.00 48.22 94 SER A O 1
ATOM 758 N N . THR A 1 95 ? -18.602 -4.993 7.235 1.00 48.81 95 THR A N 1
ATOM 759 C CA . THR A 1 95 ? -19.336 -3.760 6.864 1.00 48.81 95 THR A CA 1
ATOM 760 C C . THR A 1 95 ? -20.544 -3.294 7.712 1.00 48.81 95 THR A C 1
ATOM 762 O O . THR A 1 95 ? -21.472 -2.676 7.184 1.00 48.81 95 THR A O 1
ATOM 765 N N . LYS A 1 96 ? -20.593 -3.515 9.031 1.00 46.91 96 LYS A N 1
ATOM 766 C CA . LYS A 1 96 ? -21.645 -2.931 9.883 1.00 46.91 96 LYS A CA 1
ATOM 767 C C . LYS A 1 96 ? -21.208 -1.595 10.479 1.00 46.91 96 LYS A C 1
ATOM 769 O O . LYS A 1 96 ? -20.136 -1.480 11.056 1.00 46.91 96 LYS A O 1
ATOM 774 N N . ARG A 1 97 ? -22.148 -0.645 10.445 1.00 45.84 97 ARG A N 1
ATOM 775 C CA . ARG A 1 97 ? -22.171 0.721 11.013 1.00 45.84 97 ARG A CA 1
ATOM 776 C C . ARG A 1 97 ? -21.764 0.855 12.500 1.00 45.84 97 ARG A C 1
ATOM 778 O O . ARG A 1 97 ? -21.820 1.952 13.031 1.00 45.84 97 ARG A O 1
ATOM 785 N N . ASN A 1 98 ? -21.406 -0.242 13.174 1.00 48.38 98 ASN A N 1
ATOM 786 C CA . ASN A 1 98 ? -21.120 -0.302 14.611 1.00 48.38 98 ASN A CA 1
ATOM 787 C C . ASN A 1 98 ? -19.611 -0.422 14.928 1.00 48.38 98 ASN A C 1
ATOM 789 O O . ASN A 1 98 ? -19.251 -0.961 15.973 1.00 48.38 98 ASN A O 1
ATOM 793 N N . ASP A 1 99 ? -18.740 0.091 14.051 1.00 49.25 99 ASP A N 1
ATOM 794 C CA . ASP A 1 99 ? -17.478 0.744 14.447 1.00 49.25 99 ASP A CA 1
ATOM 795 C C . ASP A 1 99 ? -16.567 0.005 15.442 1.00 49.25 99 ASP A C 1
ATOM 797 O O . ASP A 1 99 ? -16.129 0.579 16.440 1.00 49.25 99 ASP A O 1
ATOM 801 N N . ARG A 1 100 ? -16.216 -1.263 15.209 1.00 50.66 100 ARG A N 1
ATOM 802 C CA . ARG A 1 100 ? -15.260 -1.934 16.112 1.00 50.66 100 ARG A CA 1
ATOM 803 C C . ARG A 1 100 ? -14.140 -2.706 15.459 1.00 50.66 100 ARG A C 1
ATOM 805 O O . ARG A 1 100 ? -13.736 -3.720 16.009 1.00 50.66 100 ARG A O 1
ATOM 812 N N . ILE A 1 101 ? -13.630 -2.276 14.306 1.00 58.31 101 ILE A N 1
ATOM 813 C CA . ILE A 1 101 ? -12.498 -2.973 13.683 1.00 58.31 101 ILE A CA 1
ATOM 814 C C . ILE A 1 101 ? -11.733 -2.087 12.678 1.00 58.31 101 ILE A C 1
ATOM 816 O O . ILE A 1 101 ? -11.480 -2.455 11.537 1.00 58.31 101 ILE A O 1
ATOM 820 N N . ILE A 1 102 ? -11.382 -0.880 13.089 1.00 62.16 102 ILE A N 1
ATOM 821 C CA . ILE A 1 102 ? -10.307 -0.114 12.447 1.00 62.16 102 ILE A CA 1
ATOM 822 C C . ILE A 1 102 ? -9.232 -0.001 13.517 1.00 62.16 102 ILE A C 1
ATOM 824 O O . ILE A 1 102 ? -9.602 0.128 14.692 1.00 62.16 102 ILE A O 1
ATOM 828 N N . PRO A 1 103 ? -7.937 -0.107 13.178 1.00 64.62 103 PRO A N 1
ATOM 829 C CA . PRO A 1 103 ? -6.913 0.080 14.186 1.00 64.62 103 PRO A CA 1
ATOM 830 C C . PRO A 1 103 ? -7.101 1.488 14.763 1.00 64.62 103 PRO A C 1
ATOM 832 O O . PRO A 1 103 ? -7.388 2.438 14.038 1.00 64.62 103 PRO A O 1
ATOM 835 N N . GLN A 1 104 ? -7.042 1.617 16.084 1.00 71.38 104 GLN A N 1
ATOM 836 C CA . GLN A 1 104 ? -7.235 2.892 16.776 1.00 71.38 104 GLN A CA 1
ATOM 837 C C . GLN A 1 104 ? -6.029 3.193 17.653 1.00 71.38 104 GLN A C 1
ATOM 839 O O . GLN A 1 104 ? -5.276 2.293 18.034 1.00 71.38 104 GLN A O 1
ATOM 844 N N . GLY A 1 105 ? -5.861 4.476 17.973 1.00 81.75 105 GLY A N 1
ATOM 845 C CA . GLY A 1 105 ? -4.757 4.954 18.796 1.00 81.75 105 GLY A CA 1
ATOM 846 C C . GLY A 1 105 ? -3.412 4.478 18.253 1.00 81.75 105 GLY A C 1
ATOM 847 O O . GLY A 1 105 ? -3.130 4.601 17.061 1.00 81.75 105 GLY A O 1
ATOM 848 N N . LYS A 1 106 ? -2.612 3.868 19.127 1.00 86.12 106 LYS A N 1
ATOM 849 C CA . LYS A 1 106 ? -1.220 3.510 18.843 1.00 86.12 106 LYS A CA 1
ATOM 850 C C . LYS A 1 106 ? -1.041 2.538 17.671 1.00 86.12 106 LYS A C 1
ATOM 852 O O . LYS A 1 106 ? -0.068 2.661 16.940 1.00 86.12 106 LYS A O 1
ATOM 857 N N . THR A 1 107 ? -1.964 1.600 17.449 1.00 84.19 107 THR A N 1
ATOM 858 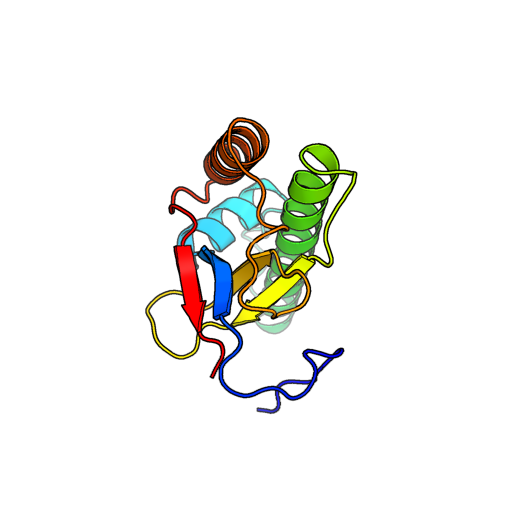C CA . THR A 1 107 ? -1.860 0.664 16.313 1.00 84.19 107 THR A CA 1
ATOM 859 C C . THR A 1 107 ? -2.000 1.394 14.980 1.00 84.19 107 THR A C 1
ATOM 861 O O . THR A 1 107 ? -1.233 1.138 14.057 1.00 84.19 107 THR A O 1
ATOM 864 N N . LEU A 1 108 ? -2.936 2.346 14.884 1.00 83.19 108 LEU A N 1
ATOM 865 C CA . LEU A 1 108 ? -3.107 3.152 13.675 1.00 83.19 108 LEU A CA 1
ATOM 866 C C . LEU A 1 108 ? -1.918 4.080 13.446 1.00 83.19 108 LEU A C 1
ATOM 868 O O . LEU A 1 108 ? -1.457 4.211 12.319 1.00 83.19 108 LEU A O 1
ATOM 872 N N . GLU A 1 109 ? -1.407 4.700 14.507 1.00 88.00 109 GLU A N 1
ATOM 873 C CA . GLU A 1 109 ? -0.207 5.537 14.432 1.00 88.00 109 GLU A CA 1
ATOM 874 C C . GLU A 1 109 ? 1.002 4.734 13.946 1.00 88.00 109 GLU A C 1
ATOM 876 O O . GLU A 1 109 ? 1.710 5.179 13.046 1.00 88.00 109 GLU A O 1
ATOM 881 N N . ASN A 1 110 ? 1.203 3.524 14.474 1.00 90.31 110 ASN A N 1
ATOM 882 C CA . ASN A 1 110 ? 2.274 2.634 14.037 1.00 90.31 110 ASN A CA 1
ATOM 883 C C . ASN A 1 110 ? 2.123 2.245 12.560 1.00 90.31 110 ASN A C 1
ATOM 885 O O . ASN A 1 110 ? 3.104 2.305 11.824 1.00 90.31 110 ASN A O 1
ATOM 889 N N . LEU A 1 111 ? 0.907 1.905 12.115 1.00 88.19 111 LEU A N 1
ATOM 890 C CA . LEU A 1 111 ? 0.625 1.599 10.709 1.00 88.19 111 LEU A CA 1
ATOM 891 C C . LEU A 1 111 ? 0.922 2.796 9.805 1.00 88.19 111 LEU A C 1
ATOM 893 O O . LEU A 1 111 ? 1.607 2.648 8.801 1.00 88.19 111 LEU A O 1
ATOM 897 N N . ILE A 1 112 ? 0.454 3.993 10.170 1.00 89.00 112 ILE A N 1
ATOM 898 C CA . ILE A 1 112 ? 0.736 5.218 9.412 1.00 89.00 112 ILE A CA 1
ATOM 899 C C . ILE A 1 112 ? 2.244 5.452 9.323 1.00 89.00 112 ILE A C 1
ATOM 901 O O . ILE A 1 112 ? 2.753 5.697 8.234 1.00 89.00 112 ILE A O 1
ATOM 905 N N . ASN A 1 113 ? 2.964 5.343 10.439 1.00 92.25 113 ASN A N 1
ATOM 906 C CA . ASN A 1 113 ? 4.409 5.553 10.465 1.00 92.25 113 ASN A CA 1
ATOM 907 C C . ASN A 1 113 ? 5.154 4.532 9.595 1.00 92.25 113 ASN A C 1
ATOM 909 O O . ASN A 1 113 ? 6.087 4.909 8.889 1.00 92.25 113 ASN A O 1
ATOM 913 N N . ALA A 1 114 ? 4.732 3.267 9.608 1.00 91.75 114 ALA A N 1
ATOM 914 C CA . ALA A 1 114 ? 5.321 2.237 8.761 1.00 91.75 114 ALA A CA 1
ATOM 915 C C . ALA A 1 114 ? 5.031 2.487 7.276 1.00 91.75 114 ALA A C 1
ATOM 917 O O . ALA A 1 114 ? 5.948 2.459 6.465 1.00 91.75 114 ALA A O 1
ATOM 918 N N . MET A 1 115 ? 3.793 2.839 6.920 1.00 90.62 115 MET A N 1
ATOM 919 C CA . MET A 1 115 ? 3.435 3.184 5.540 1.00 90.62 115 MET A CA 1
ATOM 920 C C . MET A 1 115 ? 4.221 4.402 5.034 1.00 90.62 115 MET A C 1
ATOM 922 O O . MET A 1 115 ? 4.741 4.381 3.920 1.00 90.62 115 MET A O 1
ATOM 926 N N . VAL A 1 116 ? 4.391 5.432 5.869 1.00 91.31 116 VAL A N 1
ATOM 927 C CA . VAL A 1 116 ? 5.236 6.598 5.562 1.00 91.31 116 VAL A CA 1
ATOM 928 C C . VAL A 1 116 ? 6.695 6.181 5.353 1.00 91.31 116 VAL A C 1
ATOM 930 O O . VAL A 1 116 ? 7.322 6.658 4.410 1.00 91.31 116 VAL A O 1
ATOM 933 N N . ALA A 1 117 ? 7.230 5.274 6.178 1.00 91.06 117 ALA A N 1
ATOM 934 C CA . ALA A 1 117 ? 8.599 4.772 6.038 1.00 91.06 117 ALA A CA 1
ATOM 935 C C . ALA A 1 117 ? 8.825 4.003 4.723 1.00 91.06 117 ALA A C 1
ATOM 937 O O . ALA A 1 117 ? 9.923 4.035 4.172 1.00 91.06 117 ALA A O 1
ATOM 938 N N . GLU A 1 118 ? 7.783 3.370 4.183 1.00 89.75 118 GLU A N 1
ATOM 939 C CA . GLU A 1 118 ? 7.807 2.727 2.863 1.00 89.75 118 GLU A CA 1
ATOM 940 C C . GLU A 1 118 ? 7.552 3.718 1.702 1.00 89.75 118 GLU A C 1
ATOM 942 O O . GLU A 1 118 ? 7.583 3.329 0.535 1.00 89.75 118 GLU A O 1
ATOM 947 N N . GLY A 1 119 ? 7.331 5.008 1.991 1.00 88.88 119 GLY A N 1
ATOM 948 C CA . GLY A 1 119 ? 7.110 6.067 0.997 1.00 88.88 119 GLY A CA 1
ATOM 949 C C . GLY A 1 119 ? 5.638 6.345 0.663 1.00 88.88 119 GLY A C 1
ATOM 950 O O . GLY A 1 119 ? 5.346 7.130 -0.250 1.00 88.88 119 GLY A O 1
ATOM 951 N N . PHE A 1 120 ? 4.699 5.738 1.393 1.00 89.25 120 PHE A N 1
ATOM 952 C CA . PHE A 1 120 ? 3.261 5.998 1.300 1.00 89.25 120 PHE A CA 1
ATOM 953 C C . PHE A 1 120 ? 2.859 7.094 2.293 1.00 89.25 120 PHE A C 1
ATOM 955 O O . PHE A 1 120 ? 2.277 6.851 3.346 1.00 89.25 120 PHE A O 1
ATOM 962 N N . GLU A 1 121 ? 3.182 8.338 1.953 1.00 87.56 121 GLU A N 1
ATOM 963 C CA . GLU A 1 121 ? 3.038 9.494 2.855 1.00 87.56 121 GLU A CA 1
ATOM 964 C C . GLU A 1 121 ? 1.586 9.944 3.085 1.00 87.56 121 GLU A C 1
ATOM 966 O O . GLU A 1 121 ? 1.299 10.846 3.878 1.00 87.56 121 GLU A O 1
ATOM 971 N N . GLN A 1 122 ? 0.644 9.349 2.361 1.00 83.56 122 GLN A N 1
ATOM 972 C CA . GLN A 1 122 ? -0.733 9.804 2.359 1.00 83.56 122 GLN A CA 1
ATOM 973 C C . GLN A 1 122 ? -1.502 9.226 3.529 1.00 83.56 122 GLN A C 1
ATOM 975 O O . GLN A 1 122 ? -1.476 8.028 3.805 1.00 83.56 122 GLN A O 1
ATOM 980 N N . LYS A 1 123 ? -2.235 10.109 4.207 1.00 81.81 123 LYS A N 1
ATOM 981 C CA . LYS A 1 123 ? -3.023 9.707 5.364 1.00 81.81 123 LYS A CA 1
ATOM 982 C C . LYS A 1 123 ? -4.152 8.766 4.936 1.00 81.81 123 LYS A C 1
ATOM 984 O O . LYS A 1 123 ? -4.859 9.075 3.970 1.00 81.81 123 LYS A O 1
ATOM 989 N N . PRO A 1 124 ? -4.372 7.670 5.678 1.00 82.12 124 PRO A N 1
ATOM 990 C CA . PRO A 1 124 ? -5.520 6.814 5.452 1.00 82.12 124 PRO A CA 1
ATOM 991 C C . PRO A 1 124 ? -6.823 7.576 5.708 1.00 82.12 124 PRO A C 1
ATOM 993 O O . PRO A 1 124 ? -6.907 8.446 6.583 1.00 82.12 124 PRO A O 1
ATOM 996 N N . ARG A 1 125 ? -7.855 7.255 4.930 1.00 79.75 125 ARG A N 1
ATOM 997 C CA . ARG A 1 125 ? -9.179 7.883 5.019 1.00 79.75 125 ARG A CA 1
ATOM 998 C C . ARG A 1 125 ? -10.276 6.896 4.638 1.00 79.75 125 ARG A C 1
ATOM 1000 O O . ARG A 1 125 ? -10.010 5.768 4.235 1.00 79.75 125 ARG A O 1
ATOM 1007 N N . TRP A 1 126 ? -11.516 7.339 4.776 1.00 77.69 126 TRP A N 1
ATOM 1008 C CA . TRP A 1 126 ? -12.681 6.580 4.346 1.00 77.69 126 TRP A CA 1
ATOM 1009 C C . TRP A 1 126 ? -12.899 6.695 2.836 1.00 77.69 126 TRP A C 1
ATOM 1011 O O . TRP A 1 126 ? -12.817 7.790 2.279 1.00 77.69 126 TRP A O 1
ATOM 1021 N N . PHE A 1 127 ? -13.213 5.569 2.202 1.00 72.75 127 PHE A N 1
ATOM 1022 C CA . PHE A 1 127 ? -13.513 5.442 0.779 1.00 72.75 127 PHE A CA 1
ATOM 1023 C C . PHE A 1 127 ? -14.801 4.652 0.581 1.00 72.75 127 PHE A C 1
ATOM 1025 O O . PHE A 1 127 ? -15.123 3.764 1.367 1.00 72.75 127 PHE A O 1
ATOM 1032 N N . THR A 1 128 ? -15.523 4.950 -0.492 1.00 67.31 128 THR A N 1
ATOM 1033 C CA . THR A 1 128 ? -16.668 4.154 -0.938 1.00 67.31 128 THR A CA 1
ATOM 1034 C C . THR A 1 128 ? -16.254 3.336 -2.149 1.00 67.31 128 THR A C 1
ATOM 1036 O O . THR A 1 128 ? -15.901 3.918 -3.175 1.00 67.31 128 THR A O 1
ATOM 1039 N N . LEU A 1 129 ? -16.322 2.009 -2.044 1.00 59.28 129 LEU A N 1
ATOM 1040 C CA . LEU A 1 129 ? -16.206 1.137 -3.211 1.00 59.28 129 LEU A CA 1
ATOM 1041 C C . LEU A 1 129 ? -17.536 1.196 -3.980 1.00 59.28 129 LEU A C 1
ATOM 1043 O O . LEU A 1 129 ? -18.596 0.970 -3.383 1.00 59.28 129 LEU A O 1
ATOM 1047 N N . ALA A 1 130 ? -17.471 1.593 -5.253 1.00 54.88 130 ALA A N 1
ATOM 1048 C CA . ALA A 1 130 ? -18.620 1.682 -6.156 1.00 54.88 130 ALA A CA 1
ATOM 1049 C C . ALA A 1 130 ? -18.981 0.309 -6.736 1.00 54.88 130 ALA A C 1
ATOM 1051 O O . ALA A 1 130 ? -18.045 -0.454 -7.064 1.00 54.88 130 ALA A O 1
#